Protein AF-A0A8C9F8S7-F1 (afdb_monomer)

InterPro domains:
  IPR001254 Serine proteases, trypsin domain [PF00089] (1-59)
  IPR001254 Serine proteases, trypsin domain [PS50240] (1-63)
  IPR009003 Peptidase S1, PA clan [SSF50494] (1-59)
  IPR033116 Serine proteases, trypsin family, serine active site [PS00135] (11-22)
  IPR050850 Peptidase S1 family, Elastase subfamily [PTHR24257] (1-59)

Mean predicted aligned error: 3.15 Å

Structure (mmCIF, N/CA/C/O backbone):
data_AF-A0A8C9F8S7-F1
#
_entry.id   AF-A0A8C9F8S7-F1
#
loop_
_atom_site.group_PDB
_atom_site.id
_atom_site.type_symbol
_atom_site.label_atom_id
_atom_site.label_alt_id
_atom_site.label_comp_id
_atom_site.label_asym_id
_atom_site.label_entity_id
_atom_site.label_seq_id
_atom_site.pdbx_PDB_ins_c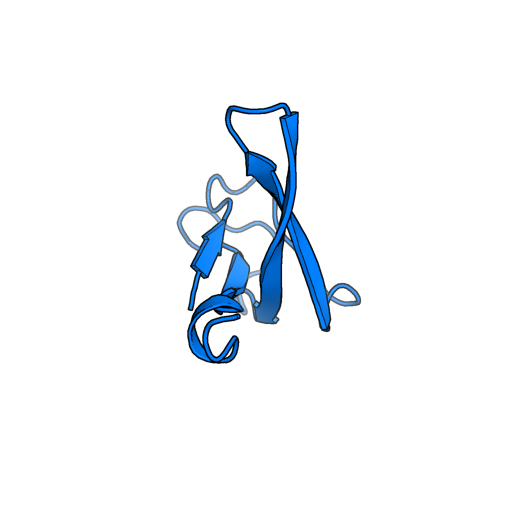ode
_atom_site.Cartn_x
_atom_site.Cartn_y
_atom_site.Cartn_z
_atom_site.occupancy
_atom_site.B_iso_or_equiv
_atom_site.auth_seq_id
_atom_site.auth_comp_id
_atom_site.auth_asym_id
_atom_site.auth_atom_id
_atom_site.pdbx_PDB_model_num
ATOM 1 N N . MET A 1 1 ? 1.551 -9.801 9.389 1.00 97.12 1 MET A N 1
ATOM 2 C CA . MET A 1 1 ? 1.726 -8.739 8.373 1.00 97.12 1 MET A CA 1
ATOM 3 C C . MET A 1 1 ? 0.489 -8.702 7.488 1.00 97.12 1 MET A C 1
ATOM 5 O O . MET A 1 1 ? -0.246 -9.685 7.474 1.00 97.12 1 MET A O 1
ATOM 9 N N . VAL A 1 2 ? 0.253 -7.584 6.806 1.00 97.94 2 VAL A N 1
ATOM 10 C CA . VAL A 1 2 ? -0.792 -7.390 5.788 1.00 97.94 2 VAL A CA 1
ATOM 11 C C . VAL A 1 2 ? -0.0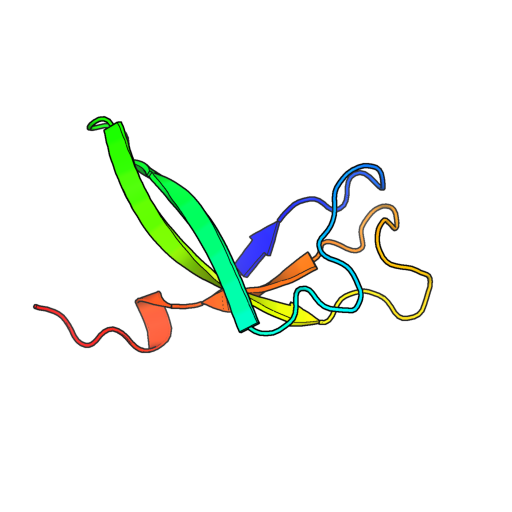96 -7.085 4.463 1.00 97.94 2 VAL A C 1
ATOM 13 O O . VAL A 1 2 ? 0.943 -6.428 4.463 1.00 97.94 2 VAL A O 1
ATOM 16 N N . CYS A 1 3 ? -0.641 -7.569 3.351 1.00 98.06 3 CYS A N 1
ATOM 17 C CA . CYS A 1 3 ? -0.117 -7.307 2.011 1.00 98.06 3 CYS A CA 1
ATOM 18 C C . CYS A 1 3 ? -1.158 -6.533 1.200 1.00 98.06 3 CYS A C 1
ATOM 20 O O . CYS A 1 3 ? -2.334 -6.890 1.239 1.00 98.06 3 CYS A O 1
ATOM 22 N N . ALA A 1 4 ? -0.725 -5.525 0.442 1.00 98.12 4 ALA A N 1
ATOM 23 C CA . ALA A 1 4 ? -1.580 -4.797 -0.497 1.00 98.12 4 ALA A CA 1
ATOM 24 C C . ALA A 1 4 ? -0.851 -4.546 -1.827 1.00 98.12 4 ALA A C 1
ATOM 26 O O . ALA A 1 4 ? 0.378 -4.434 -1.863 1.00 98.12 4 ALA A O 1
ATOM 27 N N . GLY A 1 5 ? -1.611 -4.475 -2.921 1.00 97.12 5 GLY A N 1
ATOM 28 C CA . GLY A 1 5 ? -1.071 -4.343 -4.276 1.00 97.12 5 GLY A CA 1
ATOM 29 C C . GLY A 1 5 ? -0.434 -5.639 -4.788 1.00 97.12 5 GLY A C 1
ATOM 30 O O . GLY A 1 5 ? -0.950 -6.735 -4.565 1.00 97.12 5 GLY A O 1
ATOM 31 N N . GLY A 1 6 ? 0.700 -5.516 -5.481 1.00 97.38 6 GLY A N 1
ATOM 32 C CA . GLY A 1 6 ? 1.400 -6.652 -6.098 1.00 97.38 6 GLY A CA 1
ATOM 33 C C . GLY A 1 6 ? 0.963 -6.953 -7.536 1.00 97.38 6 GLY A C 1
ATOM 34 O O . GLY A 1 6 ? 1.386 -7.955 -8.112 1.00 97.38 6 GLY A O 1
ATOM 35 N N . ASP A 1 7 ? 0.167 -6.071 -8.134 1.00 97.94 7 ASP A N 1
ATOM 36 C CA . ASP A 1 7 ? -0.148 -6.046 -9.566 1.00 97.94 7 ASP A CA 1
ATOM 37 C C . ASP A 1 7 ? 1.008 -5.500 -10.427 1.00 97.94 7 ASP A C 1
ATOM 39 O O . ASP A 1 7 ? 0.997 -5.652 -11.645 1.00 97.94 7 ASP A O 1
ATOM 43 N N . GLY A 1 8 ? 2.035 -4.918 -9.798 1.00 97.50 8 GLY A N 1
ATOM 44 C CA . GLY A 1 8 ? 3.154 -4.260 -10.478 1.00 97.50 8 GLY A CA 1
ATOM 45 C C . GLY A 1 8 ? 2.863 -2.812 -10.888 1.00 97.50 8 GLY A C 1
ATOM 46 O O . GLY A 1 8 ? 3.688 -2.198 -11.559 1.00 97.50 8 GLY A O 1
ATOM 47 N N . ILE A 1 9 ? 1.726 -2.253 -10.474 1.00 97.56 9 ILE A N 1
ATOM 48 C CA . ILE A 1 9 ? 1.296 -0.891 -10.801 1.00 97.56 9 ILE A CA 1
ATOM 49 C C . ILE 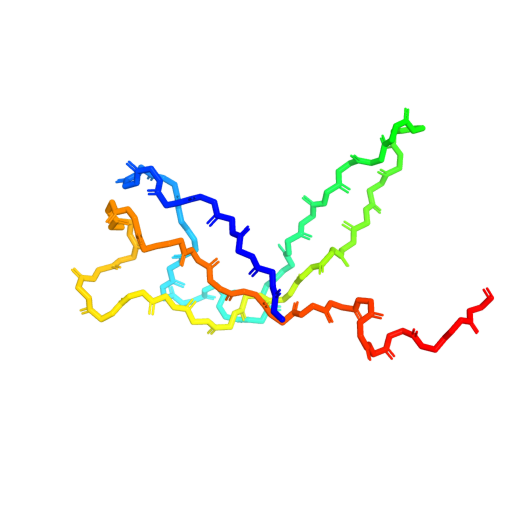A 1 9 ? 1.298 -0.029 -9.541 1.00 97.56 9 ILE A C 1
ATOM 51 O O . ILE A 1 9 ? 1.920 1.030 -9.530 1.00 97.56 9 ILE A O 1
ATOM 55 N N . THR A 1 10 ? 0.644 -0.484 -8.468 1.00 97.06 10 THR A N 1
ATOM 56 C CA . THR A 1 10 ? 0.504 0.293 -7.228 1.00 97.06 10 THR A CA 1
ATOM 57 C C . THR A 1 10 ? 1.212 -0.381 -6.058 1.00 97.06 10 THR A C 1
ATOM 59 O O . THR A 1 10 ? 1.018 -1.564 -5.769 1.00 97.06 10 THR A O 1
ATOM 62 N N . SER A 1 11 ? 2.038 0.399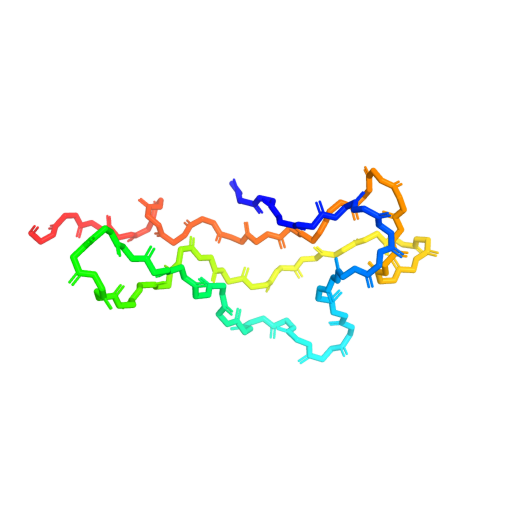 -5.365 1.00 98.00 11 SER A N 1
ATOM 63 C CA . SER A 1 11 ? 2.815 -0.025 -4.202 1.00 98.00 11 SER A CA 1
ATOM 64 C C . SER A 1 11 ? 3.196 1.182 -3.347 1.00 98.00 11 SER A C 1
ATOM 66 O O . SER A 1 11 ? 3.358 2.281 -3.872 1.00 98.00 11 SER A O 1
ATOM 68 N N . SER A 1 12 ? 3.460 0.955 -2.065 1.00 98.00 12 SER A N 1
ATOM 69 C CA . SER A 1 12 ? 4.319 1.843 -1.272 1.00 98.00 12 SER A CA 1
ATOM 70 C C . SER A 1 12 ? 5.752 1.860 -1.824 1.00 98.00 12 SER A 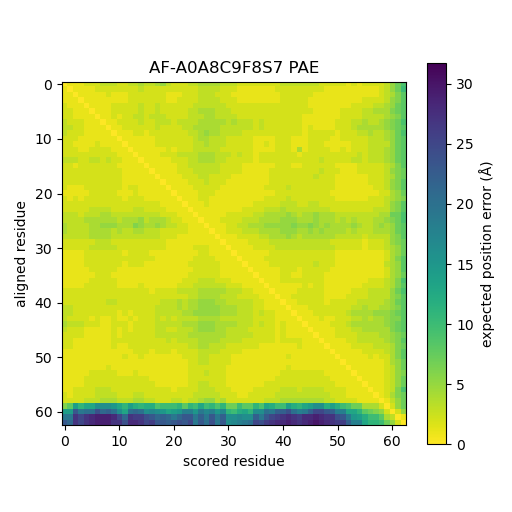C 1
ATOM 72 O O . SER A 1 12 ? 6.197 0.888 -2.442 1.00 98.00 12 SER A O 1
ATOM 74 N N . CYS A 1 13 ? 6.501 2.926 -1.563 1.00 98.06 13 CYS A N 1
ATOM 75 C CA . CYS A 1 13 ? 7.882 3.084 -2.004 1.00 98.06 13 CYS A CA 1
ATOM 76 C C . CYS A 1 13 ? 8.776 3.694 -0.913 1.00 98.06 13 CYS A C 1
ATOM 78 O O . CYS A 1 13 ? 8.386 3.846 0.247 1.00 98.06 13 CYS A O 1
ATOM 80 N N . ASN A 1 14 ? 10.025 3.990 -1.272 1.00 97.75 14 ASN A N 1
ATOM 81 C CA . ASN A 1 14 ? 10.976 4.634 -0.373 1.00 97.75 14 ASN A CA 1
ATOM 82 C C . ASN A 1 14 ? 10.424 5.987 0.097 1.00 97.75 14 ASN A C 1
ATOM 84 O O . ASN A 1 14 ? 10.058 6.819 -0.728 1.00 97.75 14 ASN A O 1
ATOM 88 N N . GLY A 1 15 ? 10.400 6.200 1.413 1.00 97.75 15 GLY A N 1
ATOM 89 C CA . GLY A 1 15 ? 9.814 7.390 2.040 1.00 97.75 15 GLY A CA 1
ATOM 90 C C . GLY A 1 15 ? 8.422 7.162 2.635 1.00 97.75 15 GLY A C 1
ATOM 91 O O . GLY A 1 15 ? 8.045 7.898 3.539 1.00 97.75 15 GLY A O 1
ATOM 92 N N . ASP A 1 16 ? 7.713 6.104 2.228 1.00 98.31 16 ASP A N 1
ATOM 93 C CA . ASP A 1 16 ? 6.387 5.781 2.777 1.00 98.31 16 ASP A CA 1
ATOM 94 C C . ASP A 1 16 ? 6.453 4.956 4.071 1.00 98.31 16 ASP A C 1
ATOM 96 O O . ASP A 1 16 ? 5.427 4.743 4.714 1.00 98.31 16 ASP A O 1
ATOM 100 N N . SER A 1 17 ? 7.633 4.453 4.457 1.00 98.12 17 SER A N 1
ATOM 101 C CA . SER A 1 17 ? 7.831 3.657 5.676 1.00 98.12 17 SER A CA 1
ATOM 102 C C . SER A 1 17 ? 7.260 4.360 6.908 1.00 98.12 17 SER A C 1
ATOM 104 O O . SER A 1 17 ? 7.589 5.509 7.187 1.00 98.12 17 SER A O 1
ATOM 106 N N . GLY A 1 18 ? 6.420 3.653 7.668 1.00 98.31 18 GLY A N 1
ATOM 107 C CA . GLY A 1 18 ? 5.690 4.223 8.805 1.00 98.31 18 GLY A CA 1
ATOM 108 C C . GLY A 1 18 ? 4.332 4.847 8.449 1.00 98.31 18 GLY A C 1
ATOM 109 O O . GLY A 1 18 ? 3.548 5.123 9.352 1.00 98.31 18 GLY A O 1
ATOM 110 N N . GLY A 1 19 ? 4.020 5.028 7.164 1.00 98.44 19 GLY A N 1
ATOM 111 C CA . GLY A 1 19 ? 2.730 5.539 6.703 1.00 98.44 19 GLY A CA 1
ATOM 112 C C . GLY A 1 19 ? 1.574 4.538 6.877 1.00 98.44 19 GLY A C 1
ATOM 113 O O . GLY A 1 19 ? 1.812 3.326 6.946 1.00 98.44 19 GLY A O 1
ATOM 114 N N . PRO A 1 20 ? 0.316 5.016 6.942 1.00 98.19 20 PRO A N 1
ATOM 115 C CA . PRO A 1 20 ? -0.849 4.168 7.181 1.00 98.19 20 PRO A CA 1
ATOM 116 C C . PRO A 1 20 ? -1.375 3.487 5.907 1.00 98.19 20 PRO A C 1
ATOM 118 O O . PRO A 1 20 ? -1.464 4.095 4.841 1.00 98.19 20 PRO A O 1
ATOM 121 N N . LEU A 1 21 ? -1.818 2.237 6.045 1.00 98.31 21 LEU A N 1
ATOM 122 C CA . LEU A 1 21 ? -2.744 1.581 5.122 1.00 98.31 21 LEU A CA 1
ATOM 123 C C . LEU A 1 21 ? -4.171 1.816 5.621 1.00 98.31 21 LEU A C 1
ATOM 125 O O . LEU A 1 21 ? -4.622 1.138 6.547 1.00 98.31 21 LEU A O 1
ATOM 129 N N . ASN A 1 22 ? -4.856 2.775 5.005 1.00 98.00 22 ASN A N 1
ATOM 130 C CA . ASN A 1 22 ? -6.241 3.106 5.329 1.00 98.00 22 ASN A CA 1
ATOM 131 C C . ASN A 1 22 ? -7.199 2.187 4.564 1.00 98.00 22 ASN A C 1
ATOM 133 O O . ASN A 1 22 ? -7.125 2.103 3.337 1.00 98.00 22 ASN A O 1
ATOM 137 N N . CYS A 1 23 ? -8.118 1.546 5.279 1.00 97.31 23 CYS A N 1
ATOM 138 C CA . CYS A 1 23 ? -9.207 0.767 4.703 1.00 97.31 23 CYS A CA 1
ATOM 139 C C . CYS A 1 23 ? -10.541 1.389 5.113 1.00 97.31 23 CYS A C 1
ATOM 141 O O . CYS A 1 23 ? -10.695 1.838 6.248 1.00 97.31 23 CYS A O 1
ATOM 143 N N . GLN A 1 24 ? -11.496 1.415 4.186 1.00 97.69 24 GLN A N 1
ATOM 144 C CA . GLN A 1 24 ? -12.851 1.850 4.492 1.00 97.69 24 GLN A CA 1
ATOM 145 C C . GLN A 1 24 ? -13.701 0.640 4.880 1.00 97.69 24 GLN A C 1
ATOM 147 O O . GLN A 1 24 ? -13.747 -0.355 4.152 1.00 97.69 24 GLN A O 1
ATOM 152 N N . ASN A 1 25 ? -14.376 0.741 6.017 1.00 95.62 25 ASN A N 1
ATOM 153 C CA . ASN A 1 25 ? -15.313 -0.258 6.502 1.00 95.62 25 ASN A CA 1
ATOM 154 C C . ASN A 1 25 ? -16.650 -0.188 5.760 1.00 95.62 25 ASN A C 1
ATOM 156 O O . ASN A 1 25 ? -16.966 0.781 5.068 1.00 95.62 25 ASN A O 1
ATOM 160 N N . ALA A 1 26 ? -17.471 -1.226 5.935 1.00 96.31 26 ALA A N 1
ATOM 161 C CA . ALA A 1 26 ? -18.793 -1.306 5.312 1.00 96.31 26 ALA A CA 1
ATOM 162 C C . ALA A 1 26 ? -19.750 -0.182 5.759 1.00 96.31 26 ALA A C 1
ATOM 164 O O . ALA A 1 26 ? -20.665 0.168 5.019 1.00 96.31 26 ALA A O 1
ATOM 165 N N . ASP A 1 27 ? -19.535 0.390 6.945 1.00 97.12 27 ASP A N 1
ATOM 166 C CA . ASP A 1 27 ? -20.289 1.529 7.482 1.00 97.12 27 ASP A CA 1
ATOM 167 C C . ASP A 1 27 ? -19.753 2.897 7.008 1.00 97.12 27 ASP A C 1
ATOM 169 O O . ASP A 1 27 ? -20.296 3.940 7.369 1.00 97.12 27 ASP A O 1
ATOM 173 N N . GLY A 1 28 ? -18.700 2.899 6.185 1.00 97.62 28 GLY A N 1
ATOM 174 C CA . GLY A 1 28 ? -18.062 4.096 5.647 1.00 97.62 28 GLY A CA 1
ATOM 175 C C . GLY A 1 28 ? -16.982 4.706 6.542 1.00 97.62 28 GLY A C 1
ATOM 176 O O . GLY A 1 28 ? -16.329 5.658 6.100 1.00 97.62 28 GLY A O 1
ATOM 177 N N . SER A 1 29 ? -16.760 4.175 7.750 1.00 97.44 29 SER A N 1
ATOM 178 C CA . SER A 1 29 ? -15.665 4.604 8.626 1.00 97.44 29 SER A CA 1
ATOM 179 C C . SER A 1 29 ? -14.299 4.223 8.043 1.00 97.44 29 SER A C 1
ATOM 181 O O . SER A 1 29 ? -14.178 3.267 7.276 1.00 97.44 29 SER A O 1
ATOM 183 N N . TRP A 1 30 ? -13.265 5.001 8.370 1.00 97.62 30 TRP A N 1
ATOM 184 C CA . TRP A 1 30 ? -11.888 4.738 7.947 1.00 97.62 30 TRP A CA 1
ATOM 185 C C . TRP A 1 30 ? -11.073 4.207 9.117 1.00 97.62 30 TRP A C 1
ATOM 187 O O . TRP A 1 30 ? -11.038 4.833 10.174 1.00 97.62 30 TRP A O 1
ATOM 197 N N . GLU A 1 31 ? -10.364 3.105 8.894 1.00 96.81 31 GLU A N 1
ATOM 198 C CA . GLU A 1 31 ? -9.480 2.495 9.883 1.00 96.81 31 GLU A CA 1
ATOM 199 C C . GLU A 1 31 ? -8.088 2.238 9.306 1.00 96.81 31 GLU A C 1
ATOM 201 O O . GLU A 1 31 ? -7.905 1.985 8.110 1.00 96.81 31 GLU A O 1
ATOM 206 N N . VAL A 1 32 ? -7.079 2.281 10.177 1.00 97.69 32 VAL A N 1
ATOM 207 C CA . VAL A 1 32 ? -5.690 1.989 9.814 1.00 97.69 32 VAL A CA 1
ATOM 208 C C . VAL A 1 32 ? -5.421 0.506 10.047 1.00 97.69 32 VAL A C 1
ATOM 210 O O . VAL A 1 32 ? -5.191 0.066 11.168 1.00 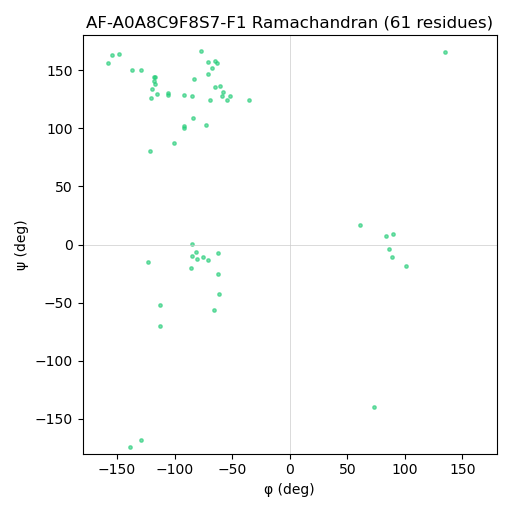97.69 32 VAL A O 1
ATOM 213 N N . HIS A 1 33 ? -5.410 -0.285 8.977 1.00 97.44 33 HIS A N 1
ATOM 214 C CA . HIS A 1 33 ? -5.205 -1.736 9.070 1.00 97.44 33 HIS A CA 1
ATOM 215 C C . HIS A 1 33 ? -3.724 -2.127 9.078 1.00 97.44 33 HIS A C 1
ATOM 217 O O . HIS A 1 33 ? -3.358 -3.237 9.492 1.00 97.44 33 HIS A O 1
ATOM 223 N N . GLY A 1 34 ? -2.857 -1.236 8.599 1.00 98.25 34 GLY A N 1
ATOM 224 C CA . GLY A 1 34 ? -1.438 -1.517 8.499 1.00 98.25 34 GLY A CA 1
ATOM 225 C C . GLY A 1 34 ? -0.539 -0.294 8.540 1.00 98.25 34 GLY A C 1
ATOM 226 O O . GLY A 1 34 ? -0.977 0.826 8.310 1.00 98.25 34 GLY A O 1
ATOM 227 N N . ILE A 1 35 ? 0.740 -0.542 8.810 1.00 98.56 35 ILE A N 1
ATOM 228 C CA . ILE A 1 35 ? 1.815 0.457 8.766 1.00 98.56 35 ILE A CA 1
ATOM 229 C C . ILE A 1 35 ? 2.840 -0.011 7.736 1.00 98.56 35 ILE A C 1
ATOM 231 O O . ILE A 1 35 ? 3.300 -1.152 7.833 1.00 98.56 35 ILE A O 1
ATOM 235 N N . VAL A 1 36 ? 3.189 0.828 6.755 1.00 98.69 36 VAL A N 1
ATOM 236 C CA . VAL A 1 36 ? 4.158 0.486 5.697 1.00 98.69 36 VAL A CA 1
ATOM 237 C C . VAL A 1 36 ? 5.463 0.028 6.342 1.00 98.69 36 VAL A C 1
ATOM 239 O O . VAL A 1 36 ? 6.055 0.757 7.139 1.00 98.69 36 VAL A O 1
ATOM 242 N N . SER A 1 37 ? 5.916 -1.175 5.985 1.00 98.31 37 SER A N 1
ATOM 243 C CA . SER A 1 37 ? 7.136 -1.766 6.531 1.00 98.31 37 SER A CA 1
ATOM 244 C C . SER A 1 37 ? 8.209 -1.888 5.455 1.00 98.31 37 SER A C 1
ATOM 246 O O . SER A 1 37 ? 9.180 -1.133 5.476 1.00 98.31 37 SER A O 1
ATOM 248 N N . PHE A 1 38 ? 8.026 -2.786 4.485 1.00 98.19 38 PHE A N 1
ATOM 249 C CA . PHE A 1 38 ? 9.010 -3.027 3.432 1.00 98.19 38 PHE A CA 1
ATOM 250 C C . PHE A 1 38 ? 8.357 -3.446 2.110 1.00 98.19 38 PHE A C 1
ATOM 252 O O . PHE A 1 38 ? 7.195 -3.850 2.058 1.00 98.19 38 PHE A O 1
ATOM 259 N N . GLY A 1 39 ? 9.137 -3.354 1.035 1.00 97.19 39 GLY A N 1
ATOM 260 C CA . GLY A 1 39 ? 8.776 -3.799 -0.310 1.00 97.19 39 GLY A CA 1
ATOM 261 C C . GLY A 1 39 ? 9.857 -4.696 -0.916 1.00 97.19 39 GLY A C 1
ATOM 262 O O . GLY A 1 39 ? 10.765 -5.160 -0.224 1.00 97.19 39 GLY A O 1
ATOM 263 N N . SER A 1 40 ? 9.761 -4.963 -2.218 1.00 97.31 40 SER A N 1
ATOM 264 C CA . SER A 1 40 ? 10.758 -5.771 -2.925 1.00 97.31 40 SER A CA 1
ATOM 265 C C . SER A 1 40 ? 12.087 -5.035 -3.099 1.00 97.31 40 SER A C 1
ATOM 267 O O . SER A 1 40 ? 12.113 -3.837 -3.363 1.00 97.31 40 SER A O 1
ATOM 269 N N . SER A 1 41 ? 13.197 -5.775 -3.076 1.00 97.31 41 SER A N 1
ATOM 270 C CA . SER A 1 41 ? 14.504 -5.263 -3.510 1.00 97.31 41 SER A CA 1
ATOM 271 C C . SER A 1 41 ? 14.609 -5.067 -5.028 1.00 97.31 41 SER A C 1
ATOM 273 O O . SER A 1 41 ? 15.536 -4.414 -5.493 1.00 97.31 41 SER A O 1
ATOM 275 N N . LEU A 1 42 ? 13.670 -5.618 -5.807 1.00 97.38 42 LEU A N 1
ATOM 276 C CA . LEU A 1 42 ? 13.629 -5.495 -7.270 1.00 97.38 42 LEU A CA 1
ATOM 277 C C . LEU A 1 42 ? 13.013 -4.166 -7.748 1.00 97.38 42 LEU A C 1
ATOM 279 O O . LEU A 1 42 ? 13.001 -3.900 -8.947 1.00 97.38 42 LEU A O 1
ATOM 283 N N . GLY A 1 43 ? 12.485 -3.354 -6.830 1.00 96.81 43 GLY A N 1
ATOM 284 C CA . GLY A 1 43 ? 11.769 -2.109 -7.110 1.00 96.81 43 GLY A CA 1
ATOM 285 C C . GLY A 1 43 ? 10.487 -1.995 -6.283 1.00 96.81 43 GLY A C 1
ATOM 286 O O . GLY A 1 43 ? 10.025 -2.982 -5.710 1.00 96.81 43 GLY A O 1
ATOM 287 N N . CYS A 1 44 ? 9.911 -0.791 -6.222 1.00 97.06 44 CYS A N 1
ATOM 288 C CA . CYS A 1 44 ? 8.716 -0.528 -5.415 1.00 97.06 44 CYS A CA 1
ATOM 289 C C . CYS A 1 44 ? 7.487 -1.289 -5.943 1.00 97.06 44 CYS A C 1
ATOM 291 O O . CYS A 1 44 ? 6.913 -2.108 -5.227 1.00 97.06 44 CYS A O 1
ATOM 293 N N . ASN A 1 45 ? 7.133 -1.097 -7.215 1.00 96.81 45 ASN A N 1
ATOM 294 C CA . ASN A 1 45 ? 5.979 -1.723 -7.860 1.00 96.81 45 ASN A CA 1
ATOM 295 C C . ASN A 1 45 ? 6.417 -2.929 -8.706 1.00 96.81 45 ASN A C 1
ATOM 297 O O . ASN A 1 45 ? 6.684 -2.811 -9.898 1.00 96.81 45 ASN A O 1
ATOM 301 N N . TYR A 1 46 ? 6.500 -4.113 -8.093 1.00 97.94 46 TYR A N 1
ATOM 302 C CA . TYR A 1 46 ? 6.919 -5.332 -8.793 1.00 97.94 46 TYR A CA 1
ATOM 303 C C . TYR A 1 46 ? 5.825 -6.406 -8.772 1.00 97.94 46 TYR A C 1
ATOM 305 O O . TYR A 1 46 ? 5.220 -6.694 -7.736 1.00 97.94 46 TYR A O 1
ATOM 313 N N . TYR A 1 47 ? 5.560 -7.017 -9.931 1.00 98.25 47 TYR A N 1
ATOM 314 C CA . TYR A 1 47 ? 4.498 -8.014 -10.082 1.00 98.25 47 TYR A CA 1
ATOM 315 C C . TYR A 1 47 ? 4.707 -9.200 -9.124 1.00 98.25 47 TYR A C 1
ATOM 317 O O . TYR A 1 47 ? 5.803 -9.756 -9.020 1.00 98.25 47 TYR A O 1
ATOM 325 N N . ARG A 1 48 ? 3.646 -9.584 -8.401 1.00 97.38 48 ARG A N 1
ATOM 326 C CA . ARG A 1 48 ? 3.637 -10.601 -7.327 1.00 97.38 48 ARG A CA 1
ATOM 327 C C . ARG A 1 48 ? 4.545 -10.293 -6.132 1.00 97.38 48 ARG A C 1
ATOM 329 O O . ARG A 1 48 ? 4.830 -11.189 -5.334 1.00 97.38 48 ARG A O 1
ATOM 336 N N . LYS A 1 49 ? 4.989 -9.046 -5.975 1.00 97.94 49 LYS A N 1
ATOM 337 C CA . LYS A 1 49 ? 5.688 -8.559 -4.781 1.00 97.94 49 LYS A CA 1
ATOM 338 C C . LYS A 1 49 ? 4.899 -7.390 -4.185 1.00 97.94 49 LYS A C 1
ATOM 340 O O . LYS A 1 49 ? 5.217 -6.239 -4.464 1.00 97.94 49 LYS A O 1
ATOM 345 N N . PRO A 1 50 ? 3.836 -7.683 -3.415 1.00 98.38 50 PRO A N 1
ATOM 346 C CA . PRO A 1 50 ? 3.034 -6.644 -2.786 1.00 98.38 50 PRO A CA 1
ATOM 347 C C . PRO A 1 50 ? 3.849 -5.870 -1.748 1.00 98.38 50 PRO A C 1
ATOM 349 O O . PRO A 1 50 ? 4.821 -6.387 -1.189 1.00 98.38 50 PRO A O 1
ATOM 352 N N . SER A 1 51 ? 3.395 -4.658 -1.448 1.00 98.62 51 SER A N 1
ATOM 353 C CA . SER A 1 51 ? 3.869 -3.909 -0.290 1.00 98.62 51 SER A CA 1
ATOM 354 C C . SER A 1 51 ? 3.478 -4.638 0.988 1.00 98.62 51 SER A C 1
ATOM 356 O O . SER A 1 51 ? 2.344 -5.113 1.120 1.00 98.62 51 SER A O 1
ATOM 358 N N . VAL A 1 52 ? 4.418 -4.728 1.927 1.00 98.62 52 VAL A N 1
ATOM 359 C CA . VAL A 1 52 ? 4.222 -5.421 3.196 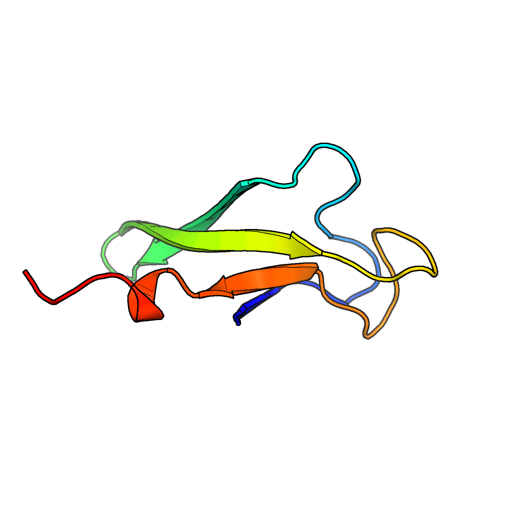1.00 98.62 52 VAL A CA 1
ATOM 360 C C . VAL A 1 52 ? 4.062 -4.406 4.315 1.00 98.62 52 VAL A C 1
ATOM 362 O O . VAL A 1 52 ? 4.886 -3.509 4.507 1.00 98.62 52 VAL A O 1
ATOM 365 N N . PHE A 1 53 ? 2.996 -4.594 5.083 1.00 98.75 53 PHE A N 1
ATOM 366 C CA . PHE A 1 53 ? 2.603 -3.740 6.187 1.00 98.75 53 PHE A CA 1
ATOM 367 C C . PHE A 1 53 ? 2.630 -4.529 7.499 1.00 98.75 53 PHE A C 1
ATOM 369 O O . PHE A 1 53 ? 2.255 -5.710 7.564 1.00 98.75 53 PHE A O 1
ATOM 376 N N . THR A 1 54 ? 3.028 -3.871 8.583 1.00 98.56 54 THR A N 1
ATOM 377 C CA . THR A 1 54 ? 2.752 -4.357 9.939 1.00 98.56 54 THR A CA 1
ATOM 378 C C . THR A 1 54 ? 1.238 -4.447 10.113 1.00 98.56 54 THR A C 1
ATOM 380 O O . THR A 1 54 ? 0.533 -3.547 9.682 1.00 98.56 54 THR A O 1
ATOM 383 N N . ARG A 1 55 ? 0.721 -5.527 10.711 1.00 97.81 55 ARG A N 1
ATOM 384 C CA . ARG A 1 55 ? -0.724 -5.686 10.953 1.00 97.81 55 ARG A CA 1
ATOM 385 C C . ARG A 1 55 ? -1.090 -4.973 12.253 1.00 97.81 55 ARG A C 1
ATOM 387 O O . ARG A 1 55 ? -0.713 -5.482 13.304 1.00 97.81 55 ARG A O 1
ATOM 394 N N . VAL A 1 56 ? -1.808 -3.853 12.180 1.00 97.25 56 VAL A N 1
ATOM 39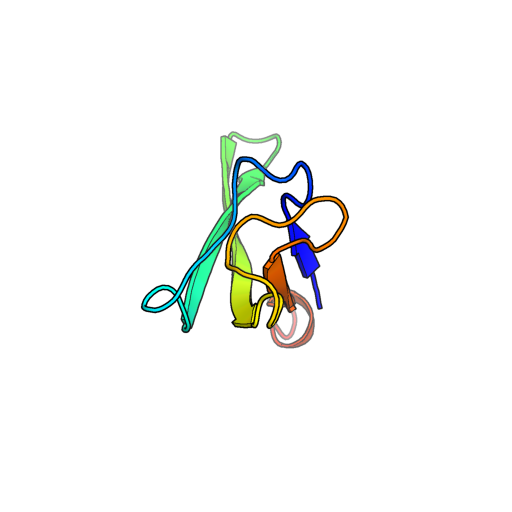5 C CA . VAL A 1 56 ? -2.135 -3.019 13.356 1.00 97.25 56 VAL A CA 1
ATOM 396 C C . VAL A 1 56 ? -2.968 -3.792 14.382 1.00 97.25 56 VAL A C 1
ATOM 398 O O . VAL A 1 56 ? -2.586 -3.857 15.544 1.00 97.25 56 VAL A O 1
ATOM 401 N N . SER A 1 57 ? -3.963 -4.562 13.932 1.00 95.12 57 SER A N 1
ATOM 402 C CA . SER A 1 57 ? -4.798 -5.409 14.803 1.00 95.12 57 SER A CA 1
ATOM 403 C C . SER A 1 57 ? -4.058 -6.525 15.557 1.00 95.12 57 SER A C 1
ATOM 405 O O . SER A 1 57 ? -4.652 -7.213 16.378 1.00 95.12 57 SER A O 1
ATOM 407 N N . ALA A 1 58 ? -2.767 -6.756 15.286 1.00 95.88 58 ALA A N 1
ATOM 408 C CA . ALA A 1 58 ? -1.947 -7.638 16.121 1.00 95.88 58 ALA A CA 1
ATOM 409 C C . ALA A 1 58 ? -1.426 -6.952 17.399 1.00 95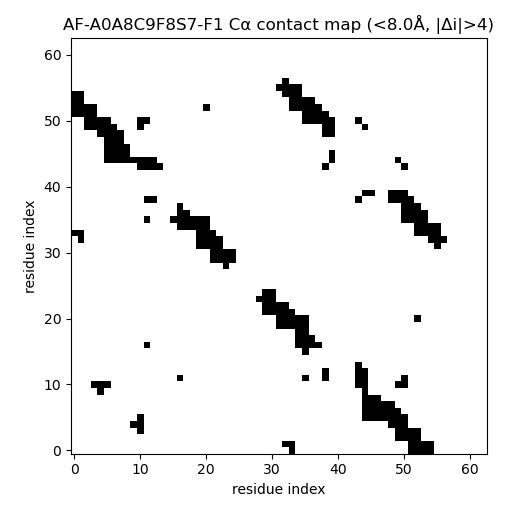.88 58 ALA A C 1
ATOM 411 O O . ALA A 1 58 ? -0.882 -7.640 18.260 1.00 95.88 58 ALA A O 1
ATOM 412 N N . PHE A 1 59 ? -1.544 -5.626 17.485 1.00 93.88 59 PHE A N 1
ATOM 413 C CA . PHE A 1 59 ? -1.026 -4.781 18.562 1.00 93.88 59 PHE A CA 1
ATOM 414 C C . PHE A 1 59 ? -2.116 -3.942 19.236 1.00 93.88 59 PHE A C 1
ATOM 416 O O . PHE A 1 59 ? -1.892 -3.460 20.345 1.00 93.88 59 PHE A O 1
ATOM 423 N N . ASP A 1 60 ? -3.293 -3.827 18.620 1.00 81.56 60 ASP A N 1
ATOM 424 C CA . ASP A 1 60 ? -4.483 -3.320 19.294 1.00 81.56 60 ASP A CA 1
ATOM 425 C C . ASP A 1 60 ? -4.994 -4.379 20.276 1.00 81.56 60 ASP A C 1
ATOM 427 O O . ASP A 1 60 ? -5.592 -5.391 19.903 1.00 81.56 60 ASP A O 1
ATOM 431 N N . ILE A 1 61 ? -4.719 -4.163 21.560 1.00 70.25 61 ILE A N 1
ATOM 432 C CA . ILE A 1 61 ? -5.435 -4.840 22.638 1.00 70.25 61 ILE A CA 1
ATOM 433 C C . ILE A 1 61 ? -6.857 -4.284 22.634 1.00 70.25 61 ILE A C 1
ATOM 435 O O . ILE A 1 61 ? -7.038 -3.071 22.691 1.00 70.25 61 ILE A O 1
ATOM 439 N N . ALA A 1 62 ? -7.835 -5.184 22.519 1.00 54.69 62 ALA A N 1
ATOM 440 C CA . ALA A 1 62 ? -9.262 -4.886 22.500 1.00 54.69 62 ALA A CA 1
ATOM 441 C C . ALA A 1 62 ? -9.637 -3.707 23.419 1.00 54.69 62 ALA A C 1
ATOM 443 O O . ALA A 1 62 ? -9.337 -3.728 24.615 1.00 54.69 62 ALA A O 1
ATOM 444 N N . SER A 1 63 ? -10.293 -2.704 22.833 1.00 51.91 63 SER A N 1
ATOM 445 C CA . SER A 1 63 ? -11.238 -1.837 23.544 1.00 51.91 63 SER A CA 1
ATOM 446 C C . SER A 1 63 ? -12.617 -2.482 23.495 1.00 51.91 63 SER A C 1
ATOM 448 O O . SER A 1 63 ? -12.939 -3.055 22.429 1.00 51.91 63 SER A O 1
#

pLDDT: mean 95.5, std 8.64, range [51.91, 98.75]

Secondary structure (DSSP, 8-state):
-EEE--SSS----TT-TT-EEEEE-TTS-EEEEEEEEE--TT-SSBTTB-EEEEEGGGT----

Nearest PDB structures (foldseek):
  1bru-assembly1_P  TM=1.001E+00  e=3.729E-07  Sus scrofa
  4h4f-assembly1_A  TM=9.954E-01  e=3.620E-06  Homo sapiens
  1pyt-assembly1_C  TM=9.167E-01  e=2.407E-05  Bos taurus
  1fon-assembly1_B  TM=8.991E-01  e=5.469E-05  Bos taurus
  1cho-assembly1_G  TM=8.844E-01  e=3.873E-04  Bos taurus

Foldseek 3Di:
DDFDAQQLPDFDAPPQAQPFDWDADPVRDIDGQWGFHDWDPVHGRHHNITTDTDGVVVVDDDD

Radius of gyration: 12.47 Å; Cα contacts (8 Å, |Δi|>4): 132; chains: 1; bounding box: 35×18×34 Å

Organism: Pavo cristatus (NCBI:txid9049)

Solvent-accessible surface area (backbone atoms only — not comparable to full-atom values): 3682 Å² total; per-residue (Å²): 111,42,75,48,70,18,78,34,75,52,49,58,47,94,86,41,61,70,37,74,39,77,43,72,47,97,88,69,52,77,45,68,54,20,30,36,62,52,57,44,93,91,40,42,47,31,68,80,33,36,23,33,17,45,39,39,75,81,71,58,74,85,129

Sequence (63 aa):
MVCAGGDGITSSCNGDSGGPLNCQNADGSWEVHGIVSFGSSLGCNYYRKPSVFTRVSAFDIAS